Protein AF-A0A969KZU7-F1 (afdb_monomer_lite)

Foldseek 3Di:
DVVVVCVVVPPCVCVVVVVVCVVCVVVVCVCVVPVPDCVVVVVLVVLLVVLCVVPVDPVDVVVSVVVSCCVVCVCVVPPDPDDDDDD

pLDDT: mean 78.4, std 10.12, range [41.84, 91.75]

Radius of gyration: 20.45 Å; chains: 1; bounding box: 38×38×52 Å

Structure (mmCIF, N/CA/C/O backbone):
data_AF-A0A969KZU7-F1
#
_entry.id   AF-A0A969KZU7-F1
#
loop_
_atom_site.group_PDB
_atom_site.id
_atom_site.type_symbol
_atom_site.label_atom_id
_atom_site.label_alt_id
_atom_site.label_comp_id
_atom_site.label_asym_id
_atom_site.label_entity_id
_atom_site.label_seq_id
_atom_site.pdbx_PDB_ins_code
_atom_site.Cartn_x
_atom_site.Cartn_y
_atom_site.Cartn_z
_atom_site.occupancy
_atom_site.B_iso_or_equiv
_atom_site.auth_seq_id
_atom_site.auth_comp_id
_atom_site.auth_asym_id
_atom_site.auth_atom_id
_atom_site.pdbx_PDB_model_num
ATOM 1 N N . LYS A 1 1 ? -8.379 -11.541 22.540 1.00 70.50 1 LYS A N 1
ATOM 2 C CA . LYS A 1 1 ? -8.200 -10.838 23.834 1.00 70.50 1 LYS A CA 1
ATOM 3 C C . LYS A 1 1 ? -8.132 -9.336 23.577 1.00 70.50 1 LYS A C 1
ATOM 5 O O . LYS A 1 1 ? -9.164 -8.711 23.725 1.00 70.50 1 LYS A O 1
ATOM 10 N N . TRP A 1 2 ? -7.072 -8.843 22.931 1.00 84.31 2 TRP A N 1
ATOM 11 C CA . TRP A 1 2 ? -6.889 -7.420 22.598 1.00 84.31 2 TRP A CA 1
ATOM 12 C C . TRP A 1 2 ? -8.070 -6.713 21.905 1.00 84.31 2 TRP A C 1
ATOM 14 O O . TRP A 1 2 ? -8.471 -5.644 22.339 1.00 84.31 2 TRP A O 1
ATOM 24 N N . ARG A 1 3 ? -8.677 -7.315 20.872 1.00 79.00 3 ARG A N 1
ATOM 25 C CA . ARG A 1 3 ? -9.813 -6.699 20.160 1.00 79.00 3 ARG A CA 1
ATOM 26 C C . ARG A 1 3 ? -11.000 -6.385 21.079 1.00 79.00 3 ARG A C 1
ATOM 28 O O . ARG A 1 3 ? -11.519 -5.278 21.048 1.00 79.00 3 ARG A O 1
ATOM 35 N N . LYS A 1 4 ? -11.374 -7.349 21.928 1.00 81.88 4 LYS A N 1
ATOM 36 C CA . LYS A 1 4 ? -12.419 -7.156 22.941 1.00 81.88 4 LYS A CA 1
ATOM 37 C C . LYS A 1 4 ? -12.028 -6.046 23.908 1.00 81.88 4 LYS A C 1
ATOM 39 O O . LYS A 1 4 ? -12.864 -5.219 24.235 1.00 81.88 4 LYS A O 1
ATOM 44 N N . ASP A 1 5 ? -10.768 -5.994 24.325 1.00 83.81 5 ASP A N 1
ATOM 45 C CA . ASP A 1 5 ? -10.287 -4.959 25.244 1.00 83.81 5 ASP A CA 1
ATOM 46 C C . ASP A 1 5 ? -10.413 -3.552 24.618 1.00 83.81 5 ASP A C 1
ATOM 48 O O . ASP A 1 5 ? -10.847 -2.621 25.293 1.00 83.81 5 ASP A O 1
ATOM 52 N N . VAL A 1 6 ? -10.139 -3.407 23.313 1.00 82.00 6 VAL A N 1
ATOM 53 C CA . VAL A 1 6 ? -10.321 -2.150 22.559 1.00 82.00 6 VAL A CA 1
ATOM 54 C C . VAL A 1 6 ? -11.801 -1.785 22.416 1.00 82.00 6 VAL A C 1
ATOM 56 O O . VAL A 1 6 ? -12.174 -0.660 22.736 1.00 82.00 6 VAL A O 1
ATOM 59 N N . GLU A 1 7 ? -12.658 -2.731 22.031 1.00 78.62 7 GLU A N 1
ATOM 60 C CA . GLU A 1 7 ? -14.112 -2.518 21.918 1.00 78.62 7 GLU A CA 1
ATOM 61 C C . GLU A 1 7 ? -14.745 -2.133 23.268 1.00 78.62 7 GLU A C 1
ATOM 63 O O . GLU A 1 7 ? -15.683 -1.340 23.323 1.00 78.62 7 GLU A O 1
ATOM 68 N N . THR A 1 8 ? -14.193 -2.635 24.377 1.00 84.38 8 THR A N 1
ATOM 69 C CA . THR A 1 8 ? -14.663 -2.310 25.735 1.00 84.38 8 THR A CA 1
ATOM 70 C C . THR A 1 8 ? -14.089 -0.983 26.256 1.00 84.38 8 THR A C 1
ATOM 72 O O . THR A 1 8 ? -14.626 -0.410 27.202 1.00 84.38 8 THR A O 1
ATOM 75 N N . SER A 1 9 ? -13.014 -0.463 25.650 1.00 80.94 9 SER A N 1
ATOM 76 C CA . SER A 1 9 ? -12.299 0.737 26.117 1.00 80.94 9 SER A CA 1
ATOM 77 C C . SER A 1 9 ? -12.983 2.072 25.781 1.00 80.94 9 SER A C 1
ATOM 79 O O . SER A 1 9 ? -12.481 3.119 26.178 1.00 80.94 9 SER A O 1
ATOM 81 N N . GLN A 1 10 ? -14.114 2.051 25.058 1.00 79.88 10 GLN A N 1
ATOM 82 C CA . GLN A 1 10 ? -14.815 3.233 24.517 1.00 79.88 10 GLN A CA 1
ATOM 83 C C . GLN A 1 10 ? -13.956 4.128 23.594 1.00 79.88 10 GLN A C 1
ATOM 85 O O . GLN A 1 10 ? -14.354 5.242 23.253 1.00 79.88 10 GLN A O 1
ATOM 90 N N . LEU A 1 11 ? -12.780 3.657 23.165 1.00 83.12 11 LEU A N 1
ATOM 91 C CA . LEU A 1 11 ? -11.878 4.388 22.278 1.00 83.12 11 LEU A CA 1
ATOM 92 C C . LEU A 1 11 ? -12.327 4.250 20.818 1.00 83.12 11 LEU A C 1
ATOM 94 O O . LEU A 1 11 ? -11.878 3.364 20.094 1.00 83.12 11 LEU A O 1
ATOM 98 N N . THR A 1 12 ? -13.160 5.182 20.365 1.00 82.75 12 THR A N 1
ATOM 99 C CA . THR A 1 12 ? -13.689 5.213 18.986 1.00 82.75 12 THR A CA 1
ATOM 100 C C . THR A 1 12 ? -12.632 5.519 17.920 1.00 82.75 12 THR A C 1
ATOM 102 O O . THR A 1 12 ? -12.847 5.318 16.726 1.00 82.75 12 THR A O 1
ATOM 105 N N . CYS A 1 13 ? -11.441 5.977 18.323 1.00 86.19 13 CYS A N 1
ATOM 106 C CA . CYS A 1 13 ? -10.336 6.239 17.400 1.00 86.19 13 CYS A CA 1
ATOM 107 C C . CYS A 1 13 ? -9.839 4.976 16.676 1.00 86.19 13 CYS A C 1
ATOM 109 O O . CYS A 1 13 ? -9.209 5.089 15.624 1.00 86.19 13 CYS A O 1
ATOM 111 N N . PHE A 1 14 ? -10.139 3.787 17.206 1.00 84.25 14 PHE A N 1
ATOM 112 C CA . PHE A 1 14 ? -9.786 2.515 16.584 1.00 84.25 14 PHE A CA 1
ATOM 113 C C . PHE A 1 14 ? -10.872 1.964 15.655 1.00 84.25 14 PHE A C 1
ATOM 115 O O . PHE A 1 14 ? -10.567 1.069 14.870 1.00 84.25 14 PHE A O 1
ATOM 122 N N . ASP A 1 15 ? -12.093 2.504 15.661 1.00 85.19 15 ASP A N 1
ATOM 123 C CA . ASP A 1 15 ? -13.210 1.975 14.863 1.00 85.19 15 ASP A CA 1
ATOM 124 C C . ASP A 1 15 ? -12.907 1.916 13.351 1.00 85.19 15 ASP A C 1
ATOM 126 O O . ASP A 1 15 ? -13.172 0.878 12.729 1.00 85.19 15 ASP A O 1
ATOM 130 N N . PRO A 1 16 ? -12.275 2.938 12.726 1.00 89.75 16 PRO A N 1
ATOM 131 C CA . PRO A 1 16 ? -11.901 2.861 11.311 1.00 89.75 16 PRO A CA 1
ATOM 132 C C . PRO A 1 16 ? -10.853 1.775 11.039 1.00 89.75 16 PRO A C 1
ATOM 134 O O . PRO A 1 16 ? -10.889 1.106 10.003 1.00 89.75 16 PRO A O 1
ATOM 137 N N . PHE A 1 17 ? -9.923 1.577 11.977 1.00 88.69 17 PHE A N 1
ATOM 138 C CA . PHE A 1 17 ? -8.906 0.535 11.880 1.00 88.69 17 PHE A CA 1
ATOM 139 C C . PHE A 1 17 ? -9.528 -0.856 12.010 1.00 88.69 17 PHE A C 1
ATOM 141 O O . PHE A 1 17 ? -9.230 -1.720 11.193 1.00 88.69 17 PHE A O 1
ATOM 148 N N . LEU A 1 18 ? -10.422 -1.063 12.981 1.00 88.12 18 LEU A N 1
ATOM 149 C CA . LEU A 1 18 ? -11.119 -2.335 13.184 1.00 88.12 18 LEU A CA 1
ATOM 150 C C . LEU A 1 18 ? -11.994 -2.692 11.976 1.00 88.12 18 LEU A C 1
ATOM 152 O O . LEU A 1 18 ? -11.953 -3.826 11.511 1.00 88.12 18 LEU A O 1
ATOM 156 N N . THR A 1 19 ? -12.693 -1.706 11.407 1.00 90.00 19 THR A N 1
ATOM 157 C CA . THR A 1 19 ? -13.478 -1.878 10.172 1.00 90.00 19 THR A CA 1
ATOM 158 C C . THR A 1 19 ? -12.592 -2.299 8.998 1.00 90.00 19 THR A C 1
ATOM 160 O O . THR A 1 19 ? -12.926 -3.212 8.243 1.00 90.00 19 THR A O 1
ATOM 163 N N . THR A 1 20 ? -11.430 -1.657 8.851 1.00 89.06 20 THR A N 1
ATOM 164 C CA . THR A 1 20 ? -10.454 -2.010 7.809 1.00 89.06 20 THR A CA 1
ATOM 165 C C . THR A 1 20 ? -9.901 -3.414 8.042 1.00 89.06 20 THR A C 1
ATOM 167 O O . THR A 1 20 ? -9.805 -4.202 7.106 1.00 89.06 20 THR A O 1
ATOM 170 N N . LEU A 1 21 ? -9.569 -3.746 9.290 1.00 88.62 21 LEU A N 1
ATOM 171 C CA . LEU A 1 21 ? -9.045 -5.052 9.658 1.00 88.62 21 LEU A CA 1
ATOM 172 C C . LEU A 1 21 ? -10.043 -6.158 9.317 1.00 88.62 21 LEU A C 1
ATOM 174 O O . LEU A 1 21 ? -9.642 -7.107 8.662 1.00 88.62 21 LEU A O 1
ATOM 178 N N . ASP A 1 22 ? -11.322 -6.012 9.672 1.00 89.62 22 ASP A N 1
ATOM 179 C CA . ASP A 1 22 ? -12.367 -6.985 9.321 1.00 89.62 22 ASP A CA 1
ATOM 180 C C . ASP A 1 22 ? -12.551 -7.136 7.813 1.00 89.62 22 ASP A C 1
ATOM 182 O O . ASP A 1 22 ? -12.684 -8.249 7.316 1.00 89.62 22 ASP A O 1
ATOM 186 N N . THR A 1 23 ? -12.521 -6.022 7.079 1.00 91.75 23 THR A N 1
ATOM 187 C CA . THR A 1 23 ? -12.716 -6.026 5.622 1.00 91.75 23 THR A CA 1
ATOM 188 C C . THR A 1 23 ? -11.610 -6.793 4.892 1.00 91.75 23 THR A C 1
ATOM 190 O O . THR A 1 23 ? -11.872 -7.404 3.857 1.00 91.75 23 THR A O 1
ATOM 193 N N . TYR A 1 24 ? -10.375 -6.741 5.406 1.00 88.00 24 TYR A N 1
ATOM 194 C CA . TYR A 1 24 ? -9.196 -7.286 4.727 1.00 88.00 24 TYR A CA 1
ATOM 195 C C . TYR A 1 24 ? -8.576 -8.514 5.415 1.00 88.00 24 TYR A C 1
ATOM 197 O O . TYR A 1 24 ? -7.553 -9.018 4.947 1.00 88.00 24 TYR A O 1
ATOM 205 N N . LEU A 1 25 ? -9.150 -8.999 6.523 1.00 87.44 25 LEU A N 1
ATOM 206 C CA . LEU A 1 25 ? -8.566 -10.082 7.324 1.00 87.44 25 LEU A CA 1
ATOM 207 C C . LEU A 1 25 ? -8.384 -11.365 6.506 1.00 87.44 25 LEU A C 1
ATO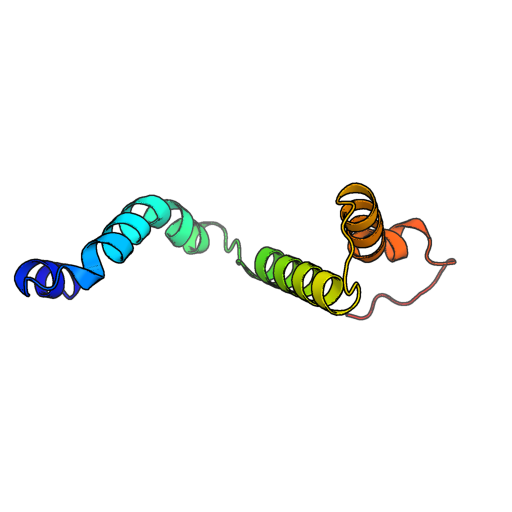M 209 O O . LEU A 1 25 ? -7.337 -12.008 6.597 1.00 87.44 25 LEU A O 1
ATOM 213 N N . ASP A 1 26 ? -9.360 -11.710 5.670 1.00 85.12 26 ASP A N 1
ATOM 214 C CA . ASP A 1 26 ? -9.312 -12.908 4.827 1.00 85.12 26 ASP A CA 1
ATOM 215 C C . ASP A 1 26 ? -8.164 -12.818 3.808 1.00 85.12 26 ASP A C 1
ATOM 217 O O . ASP A 1 26 ? -7.367 -13.740 3.651 1.00 85.12 26 ASP A O 1
ATOM 221 N N . GLN A 1 27 ? -7.981 -11.658 3.178 1.00 82.75 27 GLN A N 1
ATOM 222 C CA . GLN A 1 27 ? -6.881 -11.415 2.244 1.00 82.75 27 GLN A CA 1
ATOM 223 C C . GLN A 1 27 ? -5.521 -11.408 2.954 1.00 82.75 27 GLN A C 1
ATOM 225 O O . GLN A 1 27 ? -4.543 -11.916 2.411 1.00 82.75 27 GLN A O 1
ATOM 230 N N . ILE A 1 28 ? -5.448 -10.868 4.175 1.00 81.62 28 ILE A N 1
ATOM 231 C CA . ILE A 1 28 ? -4.228 -10.895 4.996 1.00 81.62 28 ILE A CA 1
ATOM 232 C C . ILE A 1 28 ? -3.882 -12.338 5.377 1.00 81.62 28 ILE A C 1
ATOM 234 O O . ILE A 1 28 ? -2.715 -12.728 5.342 1.00 81.62 28 ILE A O 1
ATOM 238 N N . THR A 1 29 ? -4.881 -13.150 5.725 1.00 83.75 29 THR A N 1
ATOM 239 C CA . THR A 1 29 ? -4.667 -14.544 6.130 1.00 83.75 29 THR A CA 1
ATOM 240 C C . THR A 1 29 ? -4.342 -15.469 4.956 1.00 83.75 29 THR A C 1
ATOM 242 O O . THR A 1 29 ? -3.592 -16.428 5.151 1.00 83.75 29 THR A O 1
ATOM 245 N N . ASN A 1 30 ? -4.763 -15.137 3.729 1.00 79.56 30 ASN A N 1
ATOM 246 C CA . ASN A 1 30 ? -4.358 -15.846 2.506 1.00 79.56 30 ASN A CA 1
ATOM 247 C C . ASN A 1 30 ? -2.833 -15.905 2.315 1.00 79.56 30 ASN A C 1
ATOM 249 O O . ASN A 1 30 ? -2.328 -16.872 1.739 1.00 79.56 30 ASN A O 1
ATOM 253 N N . TYR A 1 31 ? -2.078 -14.947 2.868 1.00 74.00 31 TYR A N 1
ATOM 254 C CA . TYR A 1 31 ? -0.614 -15.016 2.911 1.00 74.00 31 TYR A CA 1
ATOM 255 C C . TYR A 1 31 ? -0.107 -16.319 3.551 1.00 74.00 31 TYR A C 1
ATOM 257 O O . TYR A 1 31 ? 0.870 -16.896 3.084 1.00 74.00 31 TYR A O 1
ATOM 265 N N . PHE A 1 32 ? -0.764 -16.829 4.595 1.00 77.12 32 PHE A N 1
ATOM 266 C CA . PHE A 1 32 ? -0.324 -18.060 5.262 1.00 77.12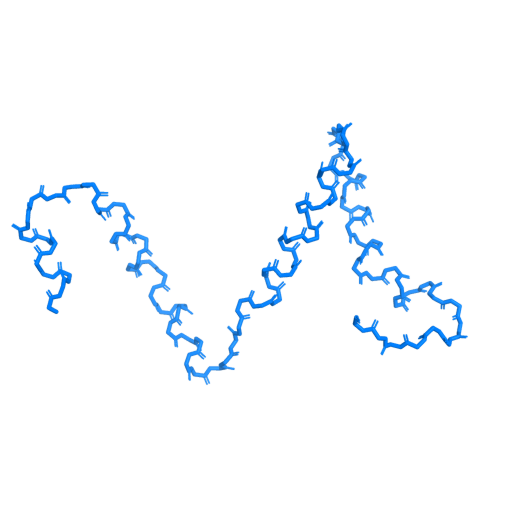 32 PHE A CA 1
ATOM 267 C C . PHE A 1 32 ? -0.607 -19.323 4.439 1.00 77.12 32 PHE A C 1
ATOM 269 O O . PHE A 1 32 ? 0.060 -20.335 4.647 1.00 77.12 32 PHE A O 1
ATOM 276 N N . LEU A 1 33 ? -1.550 -19.257 3.494 1.00 75.75 33 LEU A N 1
ATOM 277 C CA . LEU A 1 33 ? -1.912 -20.365 2.610 1.00 75.75 33 LEU A CA 1
ATOM 278 C C . LEU A 1 33 ? -1.038 -20.398 1.351 1.00 75.75 33 LEU A C 1
ATOM 280 O O . LEU A 1 33 ? -0.518 -21.451 0.990 1.00 75.75 33 LEU A O 1
ATOM 284 N N . HIS A 1 34 ? -0.841 -19.244 0.710 1.00 76.75 34 HIS A N 1
ATOM 285 C CA . HIS A 1 34 ? -0.180 -19.150 -0.596 1.00 76.75 34 HIS A CA 1
ATOM 286 C C . HIS A 1 34 ? 1.227 -18.535 -0.543 1.00 76.75 34 HIS A C 1
ATOM 288 O O . HIS A 1 34 ? 1.967 -18.618 -1.518 1.00 76.75 34 HIS A O 1
ATOM 294 N N . ARG A 1 35 ? 1.637 -17.964 0.602 1.00 72.62 35 ARG A N 1
ATOM 295 C CA . ARG A 1 35 ? 2.874 -17.168 0.773 1.00 72.62 35 ARG A CA 1
ATOM 296 C C . ARG A 1 35 ? 2.978 -15.986 -0.190 1.00 72.62 35 ARG A C 1
ATOM 298 O O . ARG A 1 35 ? 4.080 -15.513 -0.472 1.00 72.62 35 ARG A O 1
ATOM 305 N N . ASP A 1 36 ? 1.836 -15.473 -0.639 1.00 70.25 36 ASP A N 1
ATOM 306 C CA . ASP A 1 36 ? 1.751 -14.312 -1.522 1.00 70.25 36 ASP A CA 1
ATOM 307 C C . ASP A 1 36 ? 2.189 -13.049 -0.780 1.00 70.25 36 ASP A C 1
ATOM 309 O O . ASP A 1 36 ? 1.400 -12.351 -0.146 1.00 70.25 36 ASP A O 1
ATOM 313 N N . SER A 1 37 ? 3.493 -12.782 -0.794 1.00 73.00 37 SER A N 1
ATOM 314 C CA . SER A 1 37 ? 4.059 -11.638 -0.090 1.00 73.00 37 SER A CA 1
ATOM 315 C C . SER A 1 37 ? 3.661 -10.322 -0.758 1.00 73.00 37 SER A C 1
ATOM 317 O O . SER A 1 37 ? 3.692 -10.186 -1.983 1.00 73.00 37 SER A O 1
ATOM 319 N N . SER A 1 38 ? 3.443 -9.290 0.055 1.00 78.38 38 SER A N 1
ATOM 320 C CA . SER A 1 38 ? 3.295 -7.913 -0.426 1.00 78.38 38 SER A CA 1
ATOM 321 C C . SER A 1 38 ? 4.577 -7.339 -1.047 1.00 78.38 38 SER A C 1
ATOM 323 O O . SER A 1 38 ? 4.569 -6.186 -1.465 1.00 78.38 38 SER A O 1
ATOM 325 N N . GLY A 1 39 ? 5.674 -8.104 -1.140 1.00 79.81 39 GLY A N 1
ATOM 326 C CA . GLY A 1 39 ? 6.976 -7.625 -1.610 1.00 79.81 39 GLY A CA 1
ATOM 327 C C . GLY A 1 39 ? 6.951 -7.094 -3.045 1.00 79.81 39 GLY A C 1
ATOM 328 O O . GLY A 1 39 ? 7.544 -6.053 -3.326 1.00 79.81 39 GLY A O 1
ATOM 329 N N . PHE A 1 40 ? 6.202 -7.740 -3.947 1.00 78.94 40 PHE A N 1
ATOM 330 C CA . PHE A 1 40 ? 6.002 -7.213 -5.303 1.00 78.94 40 PHE A CA 1
ATOM 331 C C . PHE A 1 40 ? 5.262 -5.868 -5.280 1.00 78.94 40 PHE A C 1
ATOM 333 O O . PHE A 1 40 ? 5.701 -4.900 -5.903 1.00 78.94 40 PHE A O 1
ATOM 340 N N . VAL A 1 41 ? 4.164 -5.791 -4.521 1.00 80.75 41 VAL A N 1
ATOM 341 C CA . VAL A 1 41 ? 3.337 -4.581 -4.391 1.00 80.75 41 VAL A CA 1
ATOM 342 C C . VAL A 1 41 ? 4.137 -3.437 -3.760 1.00 80.75 41 VAL A C 1
ATOM 344 O O . VAL A 1 41 ? 4.072 -2.300 -4.223 1.00 80.75 41 VAL A O 1
ATOM 347 N N . GLU A 1 42 ? 4.941 -3.726 -2.737 1.00 82.44 42 GLU A N 1
ATOM 348 C CA . GLU A 1 42 ? 5.823 -2.765 -2.077 1.00 82.44 42 GLU A CA 1
ATOM 349 C C . GLU A 1 42 ? 6.926 -2.265 -3.021 1.00 82.44 42 GLU A C 1
ATOM 351 O O . GLU A 1 42 ? 7.153 -1.055 -3.133 1.00 82.44 42 GLU A O 1
ATOM 356 N N . GLY A 1 43 ? 7.556 -3.177 -3.766 1.00 82.19 43 GLY A N 1
ATOM 357 C CA . GLY A 1 43 ? 8.544 -2.844 -4.789 1.00 82.19 43 GLY A CA 1
ATOM 358 C C . GLY A 1 43 ? 7.967 -1.936 -5.879 1.00 82.19 43 GLY A C 1
ATOM 359 O O . GLY A 1 43 ? 8.571 -0.914 -6.224 1.00 82.19 43 GLY A O 1
ATOM 360 N N . LEU A 1 44 ? 6.766 -2.250 -6.371 1.00 84.12 44 LEU A N 1
ATOM 361 C CA . LEU A 1 44 ? 6.050 -1.432 -7.350 1.00 84.12 44 LEU A CA 1
ATOM 362 C C . LEU A 1 44 ? 5.709 -0.045 -6.786 1.00 84.12 44 LEU A C 1
ATOM 364 O O . LEU A 1 44 ? 5.985 0.971 -7.430 1.00 84.12 44 LEU A O 1
ATOM 368 N N . ASN A 1 45 ? 5.181 0.018 -5.561 1.00 87.88 45 ASN A N 1
ATOM 369 C CA . ASN A 1 45 ? 4.860 1.274 -4.883 1.00 87.88 45 ASN A CA 1
ATOM 370 C C . ASN A 1 45 ? 6.096 2.165 -4.702 1.00 87.88 45 ASN A C 1
ATOM 372 O O . ASN A 1 45 ? 6.019 3.383 -4.896 1.00 87.88 45 ASN A O 1
ATOM 376 N N . ASN A 1 46 ? 7.252 1.580 -4.380 1.00 87.81 46 ASN A N 1
ATOM 377 C CA . ASN A 1 46 ? 8.509 2.314 -4.282 1.00 87.81 46 ASN A CA 1
ATOM 378 C C . ASN A 1 46 ? 8.975 2.847 -5.643 1.00 87.81 46 ASN A C 1
ATOM 380 O O . ASN A 1 46 ? 9.318 4.028 -5.728 1.00 87.81 46 ASN A O 1
ATOM 384 N N . LYS A 1 47 ? 8.913 2.049 -6.720 1.00 84.19 47 LYS A N 1
ATOM 385 C CA . LYS A 1 47 ? 9.231 2.516 -8.086 1.00 84.19 47 LYS A CA 1
ATOM 386 C C . LYS A 1 47 ? 8.327 3.676 -8.514 1.00 84.19 47 LYS A C 1
ATOM 388 O O . LYS A 1 47 ? 8.826 4.718 -8.937 1.00 84.19 47 LYS A O 1
ATOM 393 N N . VAL A 1 48 ? 7.015 3.557 -8.301 1.00 86.31 48 VAL A N 1
ATOM 394 C CA . VAL A 1 48 ? 6.028 4.626 -8.549 1.00 86.31 48 VAL A CA 1
ATOM 395 C C . VAL A 1 48 ? 6.361 5.891 -7.753 1.00 86.31 48 VAL A C 1
ATOM 397 O O . VAL A 1 48 ? 6.336 6.994 -8.300 1.00 86.31 48 VAL A O 1
ATOM 400 N N . LYS A 1 49 ? 6.7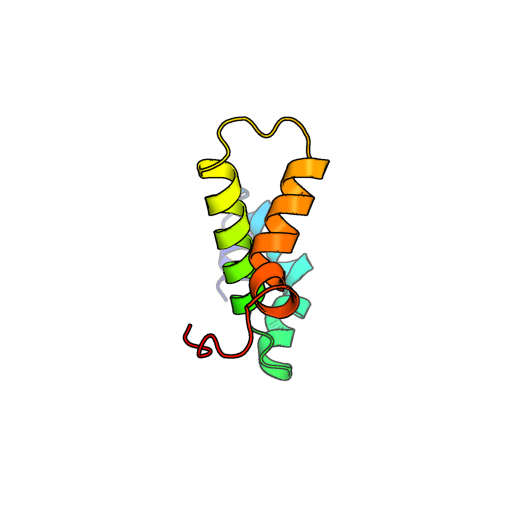10 5.755 -6.468 1.00 85.88 49 LYS A N 1
ATOM 401 C CA . LYS A 1 49 ? 7.080 6.884 -5.600 1.00 85.88 49 LYS A CA 1
ATOM 402 C C . LYS A 1 49 ? 8.367 7.570 -6.069 1.00 85.88 49 LYS A C 1
ATOM 404 O O . LYS A 1 49 ? 8.426 8.799 -6.081 1.00 85.88 49 LYS A O 1
ATOM 409 N N . VAL A 1 50 ? 9.381 6.806 -6.480 1.00 86.12 50 VAL A N 1
ATOM 410 C CA . VAL A 1 50 ? 10.635 7.336 -7.039 1.00 86.12 50 VAL A CA 1
ATOM 411 C C . VAL A 1 50 ? 10.378 8.074 -8.351 1.00 86.12 50 VAL A C 1
ATOM 413 O O . VAL A 1 50 ? 10.864 9.193 -8.514 1.00 86.12 50 VAL A O 1
ATOM 416 N N . LEU A 1 51 ? 9.574 7.504 -9.251 1.00 83.12 51 LEU A N 1
ATOM 417 C CA . LEU A 1 51 ? 9.190 8.151 -10.506 1.00 83.12 51 LEU A CA 1
ATOM 418 C C . LEU A 1 51 ? 8.460 9.471 -10.259 1.00 83.12 51 LEU A C 1
ATOM 420 O O . LEU A 1 51 ? 8.862 10.495 -10.803 1.00 83.12 51 LEU A O 1
ATOM 424 N N . LYS A 1 52 ? 7.469 9.488 -9.360 1.00 80.69 52 LYS A N 1
ATOM 425 C CA . LYS A 1 52 ? 6.765 10.719 -8.964 1.00 80.69 52 LYS A CA 1
ATOM 426 C C . LYS A 1 52 ? 7.712 11.802 -8.427 1.00 80.69 52 LYS A C 1
ATOM 428 O O . LYS A 1 52 ? 7.501 12.972 -8.716 1.00 80.69 52 LYS A O 1
ATOM 433 N N . ARG A 1 53 ? 8.754 11.432 -7.668 1.00 82.19 53 ARG A N 1
ATOM 434 C CA . ARG A 1 53 ? 9.761 12.379 -7.143 1.00 82.19 53 ARG A CA 1
ATOM 435 C C . ARG A 1 53 ? 10.703 12.914 -8.219 1.00 82.19 53 ARG A C 1
ATOM 437 O O . ARG A 1 53 ? 11.048 14.084 -8.183 1.00 82.19 53 ARG A O 1
ATOM 444 N N . ARG A 1 54 ? 11.156 12.064 -9.144 1.00 78.19 54 ARG A N 1
ATOM 445 C CA . ARG A 1 54 ? 12.075 12.463 -10.228 1.00 78.19 54 ARG A CA 1
ATOM 446 C C . ARG A 1 54 ? 11.375 13.320 -11.272 1.00 78.19 54 ARG A C 1
ATOM 448 O O . ARG A 1 54 ? 11.967 14.226 -11.849 1.00 78.19 54 ARG A O 1
ATOM 455 N N . CYS A 1 55 ? 10.106 13.030 -11.501 1.00 69.31 55 CYS A N 1
ATOM 456 C CA . CYS A 1 55 ? 9.271 13.729 -12.445 1.00 69.31 55 CYS A CA 1
ATOM 457 C C . CYS A 1 55 ? 8.502 14.842 -11.729 1.00 69.31 55 CYS A C 1
ATOM 459 O O . CYS A 1 55 ? 7.292 14.736 -11.530 1.00 69.31 55 CYS A O 1
ATOM 461 N N . TYR A 1 56 ? 9.214 15.896 -11.321 1.00 56.97 56 TYR A N 1
ATOM 462 C CA . TYR A 1 56 ? 8.634 17.109 -10.742 1.00 56.97 56 TYR A CA 1
ATOM 463 C C . TYR A 1 56 ? 7.637 17.752 -11.729 1.00 56.97 56 TYR A C 1
ATOM 465 O O . TYR A 1 56 ? 8.000 18.616 -12.519 1.00 56.97 56 TYR A O 1
ATOM 473 N N . GLY A 1 57 ? 6.377 17.303 -11.717 1.00 58.06 57 GLY A N 1
ATOM 474 C CA . GLY A 1 57 ? 5.301 17.871 -12.532 1.00 58.06 57 GLY A CA 1
ATOM 475 C C . GLY A 1 57 ? 4.901 17.095 -13.791 1.00 58.06 57 GLY A C 1
ATOM 476 O O . GLY A 1 57 ? 4.449 17.729 -14.743 1.00 58.06 57 GLY A O 1
ATOM 477 N N . LEU A 1 58 ? 4.978 15.754 -13.813 1.00 60.78 58 LEU A N 1
ATOM 478 C CA . LEU A 1 58 ? 4.205 14.962 -14.790 1.00 60.78 58 LEU A CA 1
ATOM 479 C C . LEU A 1 58 ? 2.699 15.200 -14.566 1.00 60.78 58 LEU A C 1
ATOM 481 O O . LEU A 1 58 ? 2.030 14.463 -13.850 1.00 60.78 58 LEU A O 1
ATOM 485 N N . ARG A 1 59 ? 2.177 16.280 -15.153 1.00 61.31 59 ARG A N 1
ATOM 486 C CA . ARG A 1 59 ? 0.751 16.640 -15.162 1.00 61.31 59 ARG A CA 1
ATOM 487 C C . ARG A 1 59 ? -0.055 15.733 -16.086 1.00 61.31 59 ARG A C 1
ATOM 489 O O . ARG A 1 59 ? -1.264 15.626 -15.927 1.00 61.31 59 ARG A O 1
ATOM 496 N N . ASN A 1 60 ? 0.622 15.091 -17.037 1.00 76.31 60 ASN A N 1
ATOM 497 C CA . ASN A 1 60 ? 0.025 14.131 -17.948 1.00 76.31 60 ASN A CA 1
ATOM 498 C C . ASN A 1 60 ? 0.258 12.703 -17.427 1.00 76.31 60 ASN A C 1
ATOM 500 O O . ASN A 1 60 ? 1.399 12.236 -17.347 1.00 76.31 60 ASN A O 1
ATOM 504 N N . LEU A 1 61 ? -0.839 12.030 -17.074 1.00 78.75 61 LEU A N 1
ATOM 505 C CA . LEU A 1 61 ? -0.842 10.650 -16.591 1.00 78.75 61 LEU A CA 1
ATOM 506 C C . LEU A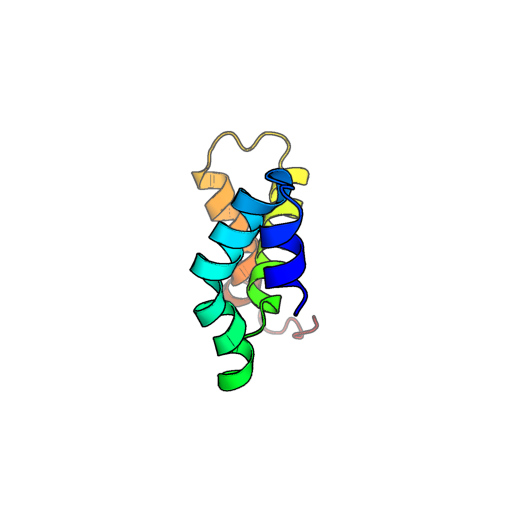 1 61 ? -0.350 9.662 -17.656 1.00 78.75 61 LEU A C 1
ATOM 508 O O . LEU A 1 61 ? 0.304 8.684 -17.303 1.00 78.75 61 LEU A O 1
ATOM 512 N N . ASP A 1 62 ? -0.568 9.939 -18.941 1.00 81.12 62 ASP A N 1
ATOM 513 C CA . ASP A 1 62 ? -0.164 9.044 -20.028 1.00 81.12 62 ASP A CA 1
ATOM 514 C C . ASP A 1 62 ? 1.358 8.893 -20.075 1.00 81.12 62 ASP A C 1
ATOM 516 O O . ASP A 1 62 ? 1.890 7.784 -20.111 1.00 81.12 62 ASP A O 1
ATOM 520 N N . HIS A 1 63 ? 2.085 10.007 -19.961 1.00 81.56 63 HIS A N 1
ATOM 521 C CA . HIS A 1 63 ? 3.548 9.994 -19.900 1.00 81.56 63 HIS A CA 1
ATOM 522 C C . HIS A 1 63 ? 4.078 9.348 -18.617 1.00 81.56 63 HIS A C 1
ATOM 524 O O . HIS A 1 63 ? 5.140 8.721 -18.628 1.00 81.56 63 HIS A O 1
ATOM 530 N N . PHE A 1 64 ? 3.334 9.462 -17.513 1.00 82.44 64 PHE A N 1
ATOM 531 C CA . PHE A 1 64 ? 3.664 8.758 -16.280 1.00 82.44 64 PHE A CA 1
ATOM 532 C C . PHE A 1 64 ? 3.566 7.240 -16.459 1.00 82.44 64 PHE A C 1
ATOM 534 O O . PHE A 1 64 ? 4.507 6.528 -16.107 1.00 82.44 64 PHE A O 1
ATOM 541 N N . PHE A 1 65 ? 2.482 6.744 -17.061 1.00 84.50 65 PHE A N 1
ATOM 542 C CA . PHE A 1 65 ? 2.311 5.315 -17.319 1.00 84.50 65 PHE A CA 1
ATOM 543 C C . PHE A 1 65 ? 3.290 4.782 -18.367 1.00 84.50 65 PHE A C 1
ATOM 545 O O . PHE A 1 65 ? 3.851 3.708 -18.163 1.00 84.50 65 PHE A O 1
ATOM 552 N N . GLN A 1 66 ? 3.582 5.541 -19.426 1.00 86.50 66 GLN A N 1
ATOM 553 C CA . GLN A 1 66 ? 4.627 5.186 -20.395 1.00 86.50 66 GLN A CA 1
ATOM 554 C C . GLN A 1 66 ? 5.992 5.030 -19.716 1.00 86.50 66 GLN A C 1
ATOM 556 O O . GLN A 1 66 ? 6.702 4.052 -19.952 1.00 86.50 66 GLN A O 1
ATOM 561 N N . ARG A 1 67 ? 6.357 5.966 -18.831 1.00 84.38 67 ARG A N 1
ATOM 562 C CA . ARG A 1 67 ? 7.623 5.889 -18.100 1.00 84.38 67 ARG A CA 1
ATOM 563 C C . ARG A 1 67 ? 7.642 4.738 -17.098 1.00 84.38 67 ARG A C 1
ATOM 565 O O . ARG A 1 67 ? 8.651 4.049 -17.006 1.00 84.38 67 ARG A O 1
ATOM 572 N N . LEU A 1 68 ? 6.541 4.511 -16.382 1.00 86.25 68 LEU A N 1
ATOM 573 C CA . LEU A 1 68 ? 6.404 3.376 -15.470 1.00 86.25 68 LEU A CA 1
ATOM 574 C C . LEU A 1 68 ? 6.556 2.045 -16.216 1.00 86.25 68 LEU A C 1
ATOM 576 O O . LEU A 1 68 ? 7.267 1.166 -15.744 1.00 86.25 68 LEU A O 1
ATOM 580 N N . PHE A 1 69 ? 5.945 1.920 -17.394 1.00 85.81 69 PHE A N 1
ATOM 581 C CA . PHE A 1 69 ? 6.075 0.737 -18.238 1.00 85.81 69 PHE A CA 1
ATOM 582 C C . PHE A 1 69 ? 7.527 0.500 -18.665 1.00 85.81 69 PHE A C 1
ATOM 584 O O . PHE A 1 69 ? 8.035 -0.606 -18.513 1.00 85.81 69 PHE A O 1
ATOM 591 N N . LEU A 1 70 ? 8.233 1.537 -19.125 1.00 85.00 70 LEU A N 1
ATOM 592 C CA . LEU A 1 70 ? 9.653 1.427 -19.477 1.00 85.00 70 LEU A CA 1
ATOM 593 C C . LEU A 1 70 ? 10.538 1.066 -18.270 1.00 85.00 70 LEU A C 1
ATOM 595 O O . LEU A 1 70 ? 11.467 0.279 -18.413 1.00 85.00 70 LEU A O 1
ATOM 599 N N . ASP A 1 71 ? 10.254 1.584 -17.078 1.00 81.69 71 ASP A N 1
ATOM 600 C CA . ASP A 1 71 ? 11.017 1.261 -15.863 1.00 81.69 71 ASP A CA 1
ATOM 601 C C . ASP A 1 71 ? 10.776 -0.184 -15.362 1.00 81.69 71 ASP A C 1
ATOM 603 O O . ASP A 1 71 ? 11.619 -0.733 -14.645 1.00 81.69 71 ASP A O 1
ATOM 607 N N . LEU A 1 72 ? 9.635 -0.796 -15.707 1.00 83.44 72 LEU A N 1
ATOM 608 C CA . LEU A 1 72 ? 9.294 -2.180 -15.350 1.00 83.44 72 LEU A CA 1
ATOM 609 C C . LEU A 1 72 ? 9.749 -3.184 -16.416 1.00 83.44 72 LEU A C 1
ATOM 611 O O . LEU A 1 72 ? 10.394 -4.177 -16.096 1.00 83.44 72 LEU A O 1
ATOM 615 N N . GLU A 1 73 ? 9.443 -2.904 -17.680 1.00 82.19 73 GLU A N 1
ATOM 616 C CA . GLU A 1 73 ? 9.586 -3.840 -18.799 1.00 82.19 73 GLU A CA 1
ATOM 617 C C . GLU A 1 73 ? 10.665 -3.420 -19.801 1.00 82.19 73 GLU A C 1
ATOM 619 O O . GLU A 1 73 ? 11.081 -4.220 -20.636 1.00 82.19 73 GLU A O 1
ATOM 624 N N . GLY A 1 74 ? 11.148 -2.177 -19.744 1.00 78.38 74 GLY A N 1
ATOM 625 C CA . GLY A 1 74 ? 12.045 -1.626 -20.758 1.00 78.38 74 GLY A CA 1
ATOM 626 C C . GLY A 1 74 ? 13.379 -2.361 -20.851 1.00 78.38 74 GLY A C 1
ATOM 627 O O . GLY A 1 74 ? 13.875 -2.569 -21.951 1.00 78.38 74 GLY A O 1
ATOM 628 N N . TYR A 1 75 ? 13.924 -2.848 -19.733 1.00 72.75 75 TYR A N 1
ATOM 629 C CA . TYR A 1 75 ? 15.111 -3.708 -19.772 1.00 72.75 75 TYR A CA 1
ATOM 630 C C . TYR A 1 75 ? 14.814 -5.073 -20.396 1.00 72.75 75 TYR A C 1
ATOM 632 O O . TYR A 1 75 ? 15.607 -5.561 -21.189 1.00 72.75 75 TYR A O 1
ATOM 640 N N . ARG A 1 76 ? 13.656 -5.681 -20.117 1.00 76.19 76 ARG A N 1
ATOM 641 C CA . ARG A 1 76 ? 13.285 -6.958 -20.744 1.00 76.19 76 ARG A CA 1
ATOM 642 C C . ARG A 1 76 ? 13.060 -6.810 -22.252 1.00 76.19 76 ARG A C 1
ATOM 644 O O . ARG A 1 76 ? 13.375 -7.720 -23.009 1.00 76.19 76 ARG A O 1
ATOM 651 N N . LEU A 1 77 ? 12.488 -5.685 -22.676 1.00 75.00 77 LEU A N 1
ATOM 652 C CA . LEU A 1 77 ? 12.079 -5.437 -24.059 1.00 75.00 77 LEU A CA 1
ATOM 653 C C . LEU A 1 77 ? 13.189 -4.844 -24.935 1.00 75.00 77 LEU A C 1
ATOM 655 O O . LEU A 1 77 ? 13.198 -5.089 -26.138 1.00 75.00 77 LEU A O 1
ATOM 659 N N . PHE A 1 78 ? 14.098 -4.062 -24.352 1.00 78.00 78 PHE A N 1
ATOM 660 C CA . PHE A 1 78 ? 15.065 -3.254 -25.101 1.00 78.00 78 PHE A CA 1
ATOM 661 C C . PHE A 1 78 ? 16.509 -3.401 -24.616 1.00 78.00 78 PHE A C 1
ATOM 663 O O . PHE A 1 78 ? 17.376 -2.696 -25.135 1.00 78.00 78 PHE A O 1
ATOM 670 N N . ALA A 1 79 ? 16.808 -4.278 -23.645 1.00 71.06 79 ALA A N 1
ATOM 671 C CA . ALA A 1 79 ? 18.206 -4.547 -23.325 1.00 71.06 79 ALA A CA 1
ATOM 672 C C . ALA A 1 79 ? 18.903 -5.127 -24.569 1.00 71.06 79 ALA A C 1
ATOM 674 O O . ALA A 1 79 ? 18.440 -6.134 -25.114 1.00 71.06 79 ALA A O 1
ATOM 675 N N . PRO A 1 80 ? 20.014 -4.523 -25.028 1.00 64.56 80 PRO A N 1
ATOM 676 C CA . PRO A 1 80 ? 20.839 -5.148 -26.047 1.00 64.56 80 PRO A CA 1
ATOM 677 C C . PRO A 1 80 ? 21.338 -6.480 -25.479 1.00 64.56 80 PRO A C 1
ATOM 679 O O . PRO A 1 80 ? 21.710 -6.550 -24.306 1.00 64.56 80 PRO A O 1
ATOM 682 N N . PHE A 1 81 ? 21.264 -7.536 -26.291 1.00 59.94 81 PHE A N 1
ATOM 683 C CA . PHE A 1 81 ? 21.582 -8.918 -25.929 1.00 59.94 81 PHE A CA 1
ATOM 684 C C . PHE A 1 81 ? 22.731 -9.019 -24.905 1.00 59.94 81 PHE A C 1
ATOM 686 O O . PHE A 1 81 ? 23.882 -8.748 -25.238 1.00 59.94 81 PHE A O 1
ATOM 693 N N . GLY A 1 82 ? 22.411 -9.424 -23.666 1.00 61.16 82 GLY A N 1
ATOM 694 C CA . GLY A 1 82 ? 23.409 -9.813 -22.663 1.00 61.16 82 GLY A CA 1
ATOM 695 C C . GLY A 1 82 ? 23.638 -8.889 -21.461 1.00 61.16 82 GLY A C 1
ATOM 696 O O . GLY A 1 82 ? 24.690 -9.003 -20.836 1.00 61.16 82 GLY A O 1
ATOM 697 N N . ALA A 1 83 ?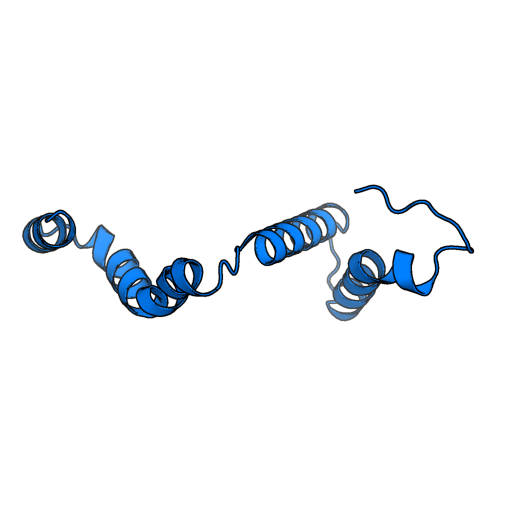 22.708 -8.011 -21.072 1.00 55.59 83 ALA A N 1
ATOM 698 C CA . ALA A 1 83 ? 22.807 -7.383 -19.748 1.00 55.59 83 ALA A CA 1
ATOM 699 C C . ALA A 1 83 ? 22.594 -8.457 -18.655 1.00 55.59 83 ALA A C 1
ATOM 701 O O . ALA A 1 83 ? 21.537 -9.095 -18.643 1.00 55.59 83 ALA A O 1
ATOM 702 N N . PRO A 1 84 ? 23.571 -8.715 -17.764 1.00 55.34 84 PRO A N 1
ATOM 703 C CA . PRO A 1 84 ? 23.427 -9.758 -16.764 1.00 55.34 84 PRO A CA 1
ATOM 704 C C . PRO A 1 84 ? 22.321 -9.363 -15.785 1.00 55.34 84 PRO A C 1
ATOM 706 O O . PRO A 1 84 ? 22.307 -8.253 -15.253 1.00 55.34 84 PRO A O 1
ATOM 709 N N . HIS A 1 85 ? 21.383 -10.284 -15.577 1.00 55.44 85 HIS A N 1
ATOM 710 C CA . HIS A 1 85 ? 20.324 -10.167 -14.584 1.00 55.44 85 HIS A CA 1
ATOM 711 C C . HIS A 1 85 ? 20.943 -10.109 -13.183 1.00 55.44 85 HIS A C 1
ATOM 713 O O . HIS A 1 85 ? 21.125 -11.140 -12.541 1.00 55.44 85 HIS A O 1
ATOM 719 N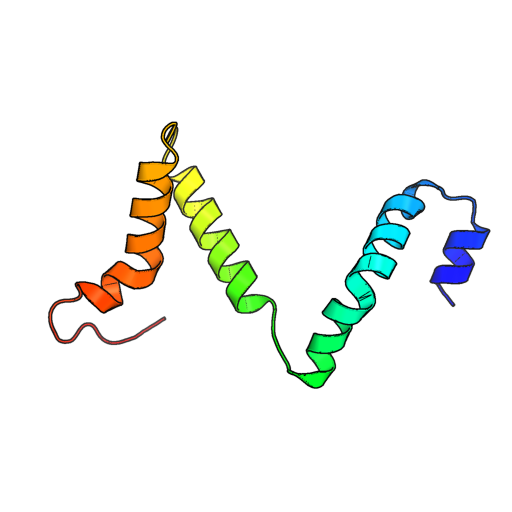 N . TYR A 1 86 ? 21.256 -8.910 -12.704 1.00 50.03 86 TYR A N 1
ATOM 720 C CA . TYR A 1 86 ? 21.509 -8.670 -11.294 1.00 50.03 86 TYR A CA 1
ATOM 721 C C . TYR A 1 86 ? 20.559 -7.590 -10.795 1.00 50.03 86 TYR A C 1
ATOM 723 O O . TYR A 1 86 ? 20.429 -6.517 -11.386 1.00 50.03 86 TYR A O 1
ATOM 731 N N . ILE A 1 87 ? 19.846 -7.993 -9.745 1.00 41.84 87 ILE A N 1
ATOM 732 C CA . ILE A 1 87 ? 18.987 -7.194 -8.873 1.00 41.84 87 ILE A CA 1
ATOM 733 C C . ILE A 1 87 ? 19.781 -6.017 -8.306 1.00 41.84 87 ILE A C 1
ATOM 735 O O . ILE A 1 87 ? 20.957 -6.241 -7.939 1.00 41.84 87 ILE A O 1
#

Secondary structure (DSSP, 8-state):
-HHHHHHHTT-GGGHHHHHHHHHHHHHHHHHHHH---THHHHHHHHHHHHHHHHSTT---HHHHHHHHHHHHHHHHHH--TT-----

Sequence (87 aa):
KWRKDVETSQLTCFDPFLTTLDTYLDQITNYFLHRDSSGFVEGLNNKVKVLKRRCYGLRNLDHFFQRLFLDLEGYRLFAPFGAPHYI